Protein AF-A0A5J4P6R1-F1 (afdb_monomer_lite)

InterPro domains:
  IPR051094 Diverse Catalytic Activities Enzymes [PTHR35795] (5-99)

Radius of gyration: 13.88 Å; chains: 1; bounding box: 32×29×37 Å

Sequence (110 aa):
YCFGKYPYICHGYLGAELMRKEGFPRHAQVCERHTGAGLSLNEIIKQQLPIPHREMVPQSMEEQIICFADKFFSKTHLEEEKSIKQIHKSIVRYGKEGLTRFLAWEKAFL

Structure (mmCIF, N/CA/C/O backbone):
data_AF-A0A5J4P6R1-F1
#
_entry.id   AF-A0A5J4P6R1-F1
#
loop_
_atom_site.group_PDB
_atom_site.id
_atom_site.type_symbol
_atom_site.label_atom_id
_atom_site.label_alt_id
_atom_site.label_comp_id
_atom_site.label_asym_id
_atom_site.label_entity_id
_atom_site.label_seq_id
_atom_site.pdbx_PDB_ins_code
_atom_site.Cartn_x
_atom_site.Cartn_y
_atom_site.Cartn_z
_atom_site.occupancy
_atom_site.B_iso_or_equiv
_atom_site.auth_seq_id
_atom_site.auth_comp_id
_atom_site.auth_asym_id
_atom_site.auth_atom_id
_atom_site.pdbx_PDB_model_num
ATOM 1 N N . TYR A 1 1 ? -0.229 16.910 -9.743 1.00 63.62 1 TYR A N 1
ATOM 2 C CA . TYR A 1 1 ? -1.147 16.096 -10.569 1.00 63.62 1 TYR A CA 1
ATOM 3 C C . TYR A 1 1 ? -0.355 15.000 -11.270 1.00 63.62 1 TYR A C 1
ATOM 5 O O . TYR A 1 1 ? 0.806 15.233 -11.579 1.00 63.62 1 TYR A O 1
ATOM 13 N N . CYS A 1 2 ? -0.930 13.805 -11.453 1.00 76.69 2 CYS A N 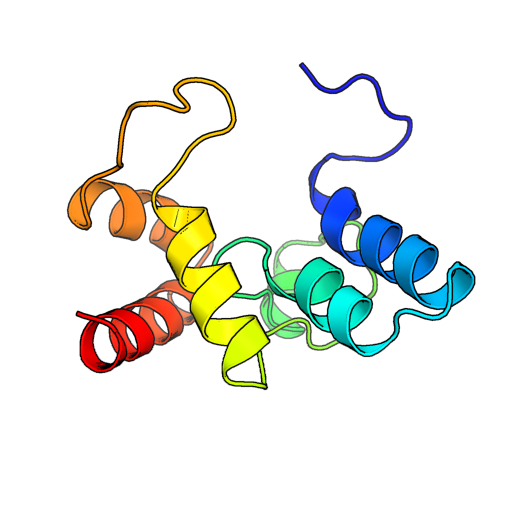1
ATOM 14 C CA . CYS A 1 2 ? -0.297 12.698 -12.182 1.00 76.69 2 CYS A CA 1
ATOM 15 C C . CYS A 1 2 ? -0.780 12.719 -13.638 1.00 76.69 2 CYS A C 1
ATOM 17 O O . CYS A 1 2 ? -1.986 12.745 -13.865 1.00 76.69 2 CYS A O 1
ATOM 19 N N . PHE A 1 3 ? 0.149 12.705 -14.595 1.00 85.94 3 PHE A N 1
ATOM 20 C CA . PHE A 1 3 ? -0.137 12.776 -16.037 1.00 85.94 3 PHE A CA 1
ATOM 21 C C . PHE A 1 3 ? 0.116 11.441 -16.758 1.00 85.94 3 PHE A C 1
ATOM 23 O O . PHE A 1 3 ? 0.263 11.397 -17.976 1.00 85.94 3 PHE A O 1
ATOM 30 N N . GLY A 1 4 ? 0.232 10.347 -16.000 1.00 87.62 4 GLY A N 1
ATOM 31 C CA . GLY A 1 4 ? 0.461 9.016 -16.553 1.00 87.62 4 GLY A CA 1
ATOM 32 C C . GLY A 1 4 ? -0.761 8.471 -17.296 1.00 87.62 4 GLY A C 1
ATOM 33 O O . GLY A 1 4 ? -1.895 8.856 -17.026 1.00 87.62 4 GLY A O 1
ATOM 34 N N . LYS A 1 5 ? -0.524 7.517 -18.205 1.00 94.12 5 LYS A N 1
ATOM 35 C CA . LYS A 1 5 ? -1.575 6.841 -18.989 1.00 94.12 5 LYS A CA 1
ATOM 36 C C . LYS A 1 5 ? -2.591 6.080 -18.124 1.00 94.12 5 LYS A C 1
ATOM 38 O O . LYS A 1 5 ? -3.729 5.893 -18.542 1.00 94.12 5 LYS A O 1
ATOM 43 N N . TYR A 1 6 ? -2.172 5.602 -16.954 1.00 94.44 6 TYR A N 1
ATOM 44 C CA . TYR A 1 6 ? -2.986 4.755 -16.086 1.00 94.44 6 TYR A CA 1
ATOM 45 C C . TYR A 1 6 ? -3.529 5.529 -14.881 1.00 94.44 6 TYR A C 1
ATOM 47 O O . TYR A 1 6 ? -2.854 6.440 -14.392 1.00 94.44 6 TYR A O 1
ATOM 55 N N . PRO A 1 7 ? -4.704 5.135 -14.349 1.00 94.12 7 PRO A N 1
ATOM 56 C CA . PRO A 1 7 ? -5.190 5.637 -13.072 1.00 94.12 7 PRO A CA 1
ATOM 57 C C . PRO A 1 7 ? -4.130 5.491 -11.984 1.00 94.12 7 PRO A C 1
ATOM 59 O O . PRO A 1 7 ? -3.410 4.495 -11.930 1.00 94.12 7 PRO A O 1
ATOM 62 N N . TYR A 1 8 ? -4.068 6.462 -11.077 1.00 92.31 8 TYR A N 1
ATOM 63 C CA . TYR A 1 8 ? -3.029 6.499 -10.051 1.00 92.31 8 TYR A CA 1
ATOM 64 C C . TYR A 1 8 ? -2.969 5.213 -9.209 1.00 92.31 8 TYR A C 1
ATOM 66 O O . TYR A 1 8 ? -1.878 4.762 -8.886 1.00 92.31 8 TYR A O 1
ATOM 74 N N . ILE A 1 9 ? -4.103 4.568 -8.910 1.00 93.56 9 ILE A N 1
ATOM 75 C CA . ILE A 1 9 ? -4.151 3.302 -8.152 1.00 93.56 9 ILE A CA 1
ATOM 76 C C . ILE A 1 9 ? -3.304 2.181 -8.787 1.00 93.56 9 ILE A C 1
ATOM 78 O O . ILE A 1 9 ? -2.775 1.329 -8.082 1.00 93.56 9 ILE A O 1
ATOM 82 N N . CYS A 1 10 ? -3.089 2.223 -10.103 1.00 96.69 10 CYS A N 1
ATOM 83 C CA . CYS A 1 10 ? -2.310 1.226 -10.830 1.00 96.69 10 CYS A CA 1
ATOM 84 C C . CYS A 1 10 ? -0.806 1.283 -10.526 1.00 96.69 10 CYS A C 1
ATOM 86 O O . CYS A 1 10 ? -0.089 0.343 -10.865 1.00 96.69 10 CYS A O 1
ATOM 88 N N . HIS A 1 11 ? -0.306 2.355 -9.895 1.00 96.06 11 HIS A N 1
ATOM 89 C CA . HIS A 1 11 ? 1.128 2.517 -9.636 1.00 96.06 11 HIS A CA 1
ATOM 90 C C . HIS A 1 11 ? 1.725 1.377 -8.799 1.00 96.06 11 HIS A C 1
ATOM 92 O O . HIS A 1 11 ? 2.887 1.040 -9.005 1.00 96.06 11 HIS A O 1
ATOM 98 N N . GLY A 1 12 ? 0.940 0.760 -7.907 1.00 96.88 12 GLY A N 1
ATOM 99 C CA . GLY A 1 12 ? 1.404 -0.353 -7.082 1.00 96.88 12 GLY A CA 1
ATOM 100 C C . GLY A 1 12 ? 1.810 -1.569 -7.916 1.00 96.88 12 GLY A C 1
ATOM 101 O O . GLY A 1 12 ? 2.976 -1.967 -7.918 1.00 96.88 12 GLY A O 1
ATOM 102 N N . TYR A 1 13 ? 0.875 -2.133 -8.692 1.00 97.75 13 TYR A N 1
ATOM 103 C CA . TYR A 1 13 ? 1.169 -3.323 -9.501 1.00 97.75 13 TYR A CA 1
ATOM 104 C C . TYR A 1 13 ? 2.103 -3.016 -10.683 1.00 97.75 13 TYR A C 1
ATOM 106 O O . TYR A 1 13 ? 2.970 -3.831 -10.985 1.00 97.75 13 TYR A O 1
ATOM 114 N N . LEU A 1 14 ? 1.985 -1.844 -11.321 1.00 97.94 14 LEU A N 1
ATOM 115 C CA . LEU A 1 14 ? 2.880 -1.454 -12.420 1.00 97.94 14 LEU A CA 1
ATOM 116 C C . LEU A 1 14 ? 4.318 -1.257 -11.922 1.00 97.94 14 LEU A C 1
ATOM 118 O O . LEU A 1 14 ? 5.267 -1.700 -12.567 1.00 97.94 14 LEU A O 1
ATOM 122 N N . GLY A 1 15 ? 4.485 -0.640 -10.748 1.00 97.81 15 GLY A N 1
ATOM 123 C CA . GLY A 1 15 ? 5.780 -0.539 -10.080 1.00 97.81 15 GLY A CA 1
ATOM 124 C C . GLY A 1 15 ? 6.338 -1.915 -9.720 1.00 97.81 15 GLY A C 1
ATOM 125 O O . GLY A 1 15 ? 7.522 -2.171 -9.917 1.00 97.81 15 GLY A O 1
ATOM 126 N N . ALA A 1 16 ? 5.482 -2.84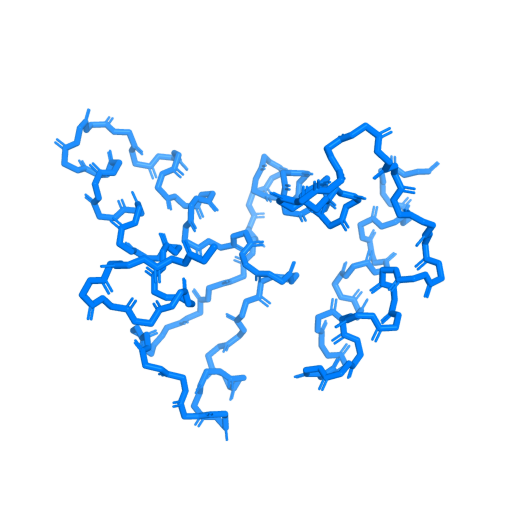0 -9.283 1.00 98.38 16 ALA A N 1
ATOM 127 C CA . ALA A 1 16 ? 5.884 -4.217 -9.026 1.00 98.38 16 ALA A CA 1
ATOM 128 C C . ALA A 1 16 ? 6.354 -4.947 -10.294 1.00 98.38 16 ALA A C 1
ATOM 130 O O . ALA A 1 16 ? 7.352 -5.663 -10.256 1.00 98.38 16 ALA A O 1
ATOM 131 N N . GLU A 1 17 ? 5.674 -4.773 -11.428 1.00 98.38 17 GLU A N 1
ATOM 132 C CA . GLU A 1 17 ? 6.124 -5.327 -12.710 1.00 98.38 17 GLU A CA 1
ATOM 133 C C . GLU A 1 17 ? 7.481 -4.767 -13.136 1.00 98.38 17 GLU A C 1
ATOM 135 O O . GLU A 1 17 ? 8.331 -5.531 -13.592 1.00 98.38 17 GLU A O 1
ATOM 140 N N . LEU A 1 18 ? 7.706 -3.464 -12.945 1.00 98.44 18 LEU A N 1
ATOM 141 C CA . LEU A 1 18 ? 9.004 -2.842 -13.196 1.00 98.44 18 LEU A CA 1
ATOM 142 C C . LEU A 1 18 ? 10.088 -3.461 -12.305 1.00 98.44 18 LEU A C 1
ATOM 144 O O . LEU A 1 18 ? 11.081 -3.962 -12.817 1.00 98.44 18 LEU A O 1
ATOM 148 N N . MET A 1 19 ? 9.866 -3.524 -10.989 1.00 98.56 19 MET A N 1
ATOM 149 C CA . MET A 1 19 ? 10.834 -4.105 -10.052 1.00 98.56 19 MET A CA 1
ATOM 150 C C . MET A 1 19 ? 11.153 -5.571 -10.370 1.00 98.56 19 MET A C 1
ATOM 152 O O . MET A 1 19 ? 12.302 -5.986 -10.249 1.00 98.56 19 MET A O 1
ATOM 156 N N . ARG A 1 20 ? 10.171 -6.364 -10.822 1.00 98.50 20 ARG A N 1
ATOM 157 C CA . ARG A 1 20 ? 10.420 -7.746 -11.273 1.00 98.50 20 ARG A CA 1
ATOM 158 C C . ARG A 1 20 ? 11.322 -7.791 -12.507 1.00 98.50 20 ARG A C 1
ATOM 160 O O . ARG A 1 20 ? 12.216 -8.631 -12.544 1.00 98.50 20 ARG A O 1
ATOM 167 N N . LYS A 1 21 ? 11.112 -6.903 -13.486 1.00 98.62 21 LYS A N 1
ATOM 168 C CA . LYS A 1 21 ? 11.947 -6.816 -14.700 1.00 98.62 21 LYS A CA 1
ATOM 169 C C . LYS A 1 21 ? 13.389 -6.419 -14.386 1.00 98.62 21 LYS A C 1
ATOM 171 O O . LYS A 1 21 ? 14.300 -6.955 -15.000 1.00 98.62 21 LYS A O 1
ATOM 176 N N . GLU A 1 22 ? 13.579 -5.562 -13.388 1.00 98.56 22 GLU A N 1
ATOM 177 C CA . GLU A 1 22 ? 14.897 -5.121 -12.912 1.00 98.56 22 GLU A CA 1
ATOM 178 C C . GLU A 1 22 ? 15.588 -6.134 -11.970 1.00 98.56 22 GLU A C 1
ATOM 180 O O . GLU A 1 22 ? 16.671 -5.869 -11.458 1.00 98.56 22 GLU A O 1
ATOM 185 N N . GLY A 1 23 ? 14.987 -7.304 -11.711 1.00 98.56 23 GLY A N 1
ATOM 186 C CA . GLY A 1 23 ? 15.591 -8.344 -10.866 1.00 98.56 23 GLY A CA 1
ATOM 187 C C . GLY A 1 23 ? 15.380 -8.161 -9.357 1.00 98.56 23 GLY A C 1
ATOM 188 O O . GLY A 1 23 ? 16.070 -8.793 -8.558 1.00 98.56 23 GLY A O 1
ATOM 189 N N . PHE A 1 24 ? 14.395 -7.357 -8.942 1.00 98.50 24 PHE A N 1
ATOM 190 C CA . PHE A 1 24 ? 14.077 -7.059 -7.538 1.00 98.50 24 PHE A CA 1
ATOM 191 C C . PHE A 1 24 ? 12.707 -7.618 -7.091 1.00 98.50 24 PHE A C 1
ATOM 193 O O . PHE A 1 24 ? 11.805 -6.859 -6.718 1.00 98.50 24 PHE A O 1
ATOM 200 N N . PRO A 1 25 ? 12.510 -8.951 -7.054 1.00 97.94 25 PRO A N 1
ATOM 201 C CA . PRO A 1 25 ? 11.201 -9.556 -6.790 1.00 97.94 25 PRO A CA 1
ATOM 202 C C . PRO A 1 25 ? 10.648 -9.278 -5.382 1.00 97.94 25 PRO A C 1
ATOM 204 O O . PRO A 1 25 ? 9.434 -9.183 -5.220 1.00 97.94 25 PRO A O 1
ATOM 207 N N . ARG A 1 26 ? 11.511 -9.106 -4.369 1.00 97.88 26 ARG A N 1
ATOM 208 C CA . ARG A 1 26 ? 11.082 -8.751 -3.001 1.00 97.88 26 ARG A CA 1
ATOM 209 C C . ARG A 1 26 ? 10.544 -7.319 -2.927 1.00 97.88 26 ARG A C 1
ATOM 211 O O . ARG A 1 26 ? 9.480 -7.087 -2.367 1.00 97.88 26 ARG A O 1
ATOM 218 N N . HIS A 1 27 ? 11.224 -6.366 -3.566 1.00 98.50 27 HIS A N 1
ATOM 219 C CA . HIS A 1 27 ? 10.758 -4.977 -3.651 1.00 98.50 27 HIS A CA 1
ATOM 220 C C . HIS A 1 27 ? 9.448 -4.871 -4.434 1.00 98.50 27 HIS A C 1
ATOM 222 O O . HIS A 1 27 ? 8.575 -4.086 -4.077 1.00 98.50 27 HIS A O 1
ATOM 228 N N . ALA A 1 28 ? 9.262 -5.719 -5.450 1.00 98.50 28 ALA A N 1
ATOM 229 C CA . ALA A 1 28 ? 8.004 -5.784 -6.179 1.00 98.50 28 ALA A CA 1
ATOM 230 C C . ALA A 1 28 ? 6.801 -6.111 -5.278 1.00 98.50 28 ALA A C 1
ATOM 232 O O . ALA A 1 28 ? 5.725 -5.561 -5.493 1.00 98.50 28 ALA A O 1
ATOM 233 N N . GLN A 1 29 ? 6.967 -6.963 -4.259 1.00 98.38 29 GLN A N 1
ATOM 234 C CA . GLN A 1 29 ? 5.894 -7.268 -3.302 1.00 98.38 29 GLN A CA 1
ATOM 235 C C . GLN A 1 29 ? 5.516 -6.029 -2.484 1.00 98.38 29 GLN A C 1
ATOM 237 O O . GLN A 1 29 ? 4.332 -5.725 -2.358 1.00 98.38 29 GLN A O 1
ATOM 242 N N . VAL A 1 30 ? 6.513 -5.263 -2.028 1.00 98.25 30 VAL A N 1
ATOM 243 C CA . VAL A 1 30 ? 6.293 -3.979 -1.347 1.00 98.25 30 VAL A CA 1
ATOM 244 C C . VAL A 1 30 ? 5.527 -3.014 -2.258 1.00 98.25 30 VAL A C 1
ATOM 246 O O . VAL A 1 30 ? 4.482 -2.492 -1.868 1.00 98.25 30 VAL A O 1
ATOM 249 N N . CYS A 1 31 ? 5.978 -2.827 -3.504 1.00 98.06 31 CYS A N 1
ATOM 250 C CA . CYS A 1 31 ? 5.288 -1.974 -4.474 1.00 98.06 31 CYS A CA 1
ATOM 251 C C . CYS A 1 31 ? 3.834 -2.409 -4.696 1.00 98.06 31 CYS A C 1
ATOM 253 O O . CYS A 1 31 ? 2.938 -1.572 -4.702 1.00 98.06 31 CYS A O 1
ATOM 255 N N . GLU A 1 32 ? 3.570 -3.704 -4.838 1.00 98.06 32 GLU A N 1
ATOM 256 C CA . GLU A 1 32 ? 2.224 -4.205 -5.116 1.00 98.06 32 GLU A CA 1
ATOM 257 C C . GLU A 1 32 ? 1.263 -4.040 -3.932 1.00 98.06 32 GLU A C 1
ATOM 259 O O . GLU A 1 32 ? 0.078 -3.789 -4.136 1.00 98.06 32 GLU A O 1
ATOM 264 N N . ARG A 1 33 ? 1.765 -4.165 -2.700 1.00 98.00 33 ARG A N 1
ATOM 265 C CA . ARG A 1 33 ? 0.927 -4.366 -1.508 1.00 98.00 33 ARG A CA 1
ATOM 266 C C . ARG A 1 33 ? 0.881 -3.172 -0.552 1.00 98.00 33 ARG A C 1
ATOM 268 O O . ARG A 1 33 ? 0.115 -3.202 0.404 1.00 98.00 33 ARG A O 1
ATOM 275 N N . HIS A 1 34 ? 1.646 -2.107 -0.807 1.00 96.38 34 HIS A N 1
ATOM 276 C CA . HIS A 1 34 ? 1.691 -0.931 0.077 1.00 96.38 34 HIS A CA 1
ATOM 277 C C . HIS A 1 34 ? 0.462 -0.012 -0.007 1.00 96.38 34 HIS A C 1
ATOM 279 O O . HIS A 1 34 ? 0.271 0.836 0.861 1.00 96.38 34 HIS A O 1
ATOM 285 N N . THR A 1 35 ? -0.359 -0.115 -1.057 1.00 93.75 35 THR A N 1
ATOM 286 C CA . THR A 1 35 ? -1.432 0.860 -1.289 1.00 93.75 35 THR A CA 1
ATOM 287 C C . THR A 1 35 ? -2.503 0.782 -0.200 1.00 93.75 35 THR A C 1
ATOM 289 O O . THR A 1 35 ? -3.110 -0.262 0.033 1.00 93.75 35 THR A O 1
ATOM 292 N N . GLY A 1 36 ? -2.774 1.918 0.448 1.00 91.50 36 GLY A N 1
ATOM 293 C CA . GLY A 1 36 ? -3.724 1.968 1.555 1.00 91.50 36 GLY A CA 1
ATOM 294 C C . GLY A 1 36 ? -3.157 1.246 2.775 1.00 91.50 36 GLY A C 1
ATOM 295 O O . GLY A 1 36 ? -2.140 1.665 3.303 1.00 91.50 36 GLY A O 1
ATOM 296 N N . ALA A 1 37 ? -3.832 0.196 3.230 1.00 95.44 37 ALA A N 1
ATOM 297 C CA . ALA A 1 37 ? -3.319 -0.730 4.244 1.00 95.44 37 ALA A CA 1
ATOM 298 C C . ALA A 1 37 ? -3.290 -2.159 3.666 1.00 95.44 37 ALA A C 1
ATOM 300 O O . ALA A 1 37 ? -3.686 -3.123 4.326 1.00 95.44 37 ALA A O 1
ATOM 301 N N . GLY A 1 38 ? -2.932 -2.268 2.383 1.00 95.88 38 GLY A N 1
ATOM 302 C CA . GLY A 1 38 ? -3.192 -3.437 1.548 1.00 95.88 38 GLY A CA 1
ATOM 303 C C . GLY A 1 38 ? -4.622 -3.471 1.011 1.00 95.88 38 GLY A C 1
ATOM 304 O O . GLY A 1 38 ? -5.552 -2.995 1.671 1.00 95.88 38 GLY A O 1
ATOM 305 N N . LEU A 1 39 ? -4.786 -4.060 -0.174 1.00 96.00 39 LEU A N 1
ATOM 306 C CA . LEU A 1 39 ? -6.067 -4.218 -0.866 1.00 96.00 39 LEU A CA 1
ATOM 307 C C . LEU A 1 39 ? -6.423 -5.703 -0.947 1.00 96.00 39 LEU A C 1
ATOM 309 O O . LEU A 1 39 ? -5.705 -6.473 -1.592 1.00 96.00 39 LEU A O 1
ATOM 313 N N . SER A 1 40 ? -7.522 -6.107 -0.308 1.00 95.50 40 SER A N 1
ATOM 314 C CA . SER A 1 40 ? -7.979 -7.492 -0.406 1.00 95.50 40 SER A CA 1
ATOM 315 C C . SER A 1 40 ? -8.618 -7.790 -1.755 1.00 95.50 40 SER A C 1
ATOM 317 O O . SER A 1 40 ? -9.146 -6.894 -2.419 1.00 95.50 40 SER A O 1
ATOM 319 N N . LEU A 1 41 ? -8.617 -9.062 -2.171 1.00 96.50 41 LEU A N 1
ATOM 320 C CA . LEU A 1 41 ? -9.297 -9.465 -3.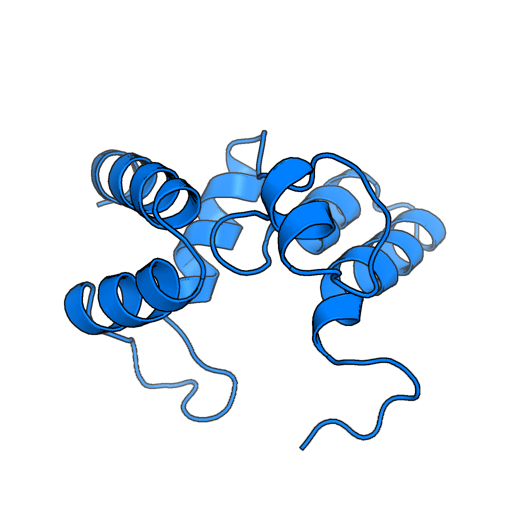409 1.00 96.50 41 LEU A CA 1
ATOM 321 C C . LEU A 1 41 ? -10.776 -9.035 -3.401 1.00 96.50 41 LEU A C 1
ATOM 323 O O . LEU A 1 41 ? -11.300 -8.545 -4.403 1.00 96.50 41 LEU A O 1
ATOM 327 N N . ASN A 1 42 ? -11.431 -9.161 -2.246 1.00 94.75 42 ASN A N 1
ATOM 328 C CA . ASN A 1 42 ? -12.817 -8.745 -2.061 1.00 94.75 42 ASN A CA 1
ATOM 329 C C . ASN A 1 42 ? -12.987 -7.227 -2.208 1.00 94.75 42 ASN A C 1
ATOM 331 O O . ASN A 1 42 ? -13.934 -6.786 -2.861 1.00 94.75 42 ASN A O 1
ATOM 335 N N . GLU A 1 43 ? -12.083 -6.425 -1.633 1.00 94.06 43 GLU A N 1
ATOM 336 C CA . GLU A 1 43 ? -12.089 -4.964 -1.780 1.00 94.06 43 GLU A CA 1
ATOM 337 C C . GLU A 1 43 ? -11.920 -4.556 -3.250 1.00 94.06 43 GLU A C 1
ATOM 339 O O . GLU A 1 43 ? -12.687 -3.725 -3.742 1.00 94.06 43 GLU A O 1
ATOM 344 N N . ILE A 1 44 ? -10.984 -5.191 -3.964 1.00 96.00 44 ILE A N 1
ATOM 345 C CA . ILE A 1 44 ? -10.708 -4.946 -5.387 1.00 96.00 44 ILE A CA 1
ATOM 346 C C . ILE A 1 44 ? -11.951 -5.207 -6.241 1.00 96.00 44 ILE A C 1
ATOM 348 O O . ILE A 1 44 ? -12.351 -4.341 -7.021 1.00 96.00 44 ILE A O 1
ATOM 352 N N . ILE A 1 45 ? -12.595 -6.363 -6.058 1.00 96.56 45 ILE A N 1
ATOM 353 C CA . ILE A 1 45 ? -13.792 -6.746 -6.819 1.00 96.56 45 ILE A CA 1
ATOM 354 C C . ILE A 1 45 ? -14.970 -5.830 -6.473 1.00 96.56 45 ILE A C 1
ATOM 356 O O . ILE A 1 45 ? -15.613 -5.282 -7.367 1.00 96.56 45 ILE A O 1
ATOM 360 N N . LYS A 1 46 ? -15.252 -5.627 -5.179 1.00 94.69 46 LYS A N 1
ATOM 361 C CA . LYS A 1 46 ? -16.411 -4.847 -4.718 1.00 94.69 46 LYS A CA 1
ATOM 362 C C . LYS A 1 46 ? -16.347 -3.389 -5.172 1.00 94.69 46 LYS A C 1
ATOM 364 O O . LYS A 1 46 ? -17.380 -2.803 -5.488 1.00 94.69 46 LYS A O 1
ATOM 369 N N . GLN A 1 47 ? -15.151 -2.805 -5.184 1.00 93.06 47 GLN A N 1
ATOM 370 C CA . GLN A 1 47 ? -14.929 -1.424 -5.615 1.00 93.06 47 GLN A CA 1
ATOM 371 C C . GLN A 1 47 ? -14.663 -1.304 -7.123 1.00 93.06 47 GLN A C 1
ATOM 373 O O . GLN A 1 47 ? -14.499 -0.186 -7.605 1.00 93.06 47 GLN A O 1
ATOM 378 N N . GLN A 1 48 ? -14.638 -2.423 -7.861 1.00 95.81 48 GLN A N 1
ATOM 379 C CA . GLN A 1 48 ? -14.342 -2.471 -9.297 1.00 95.81 48 GLN A CA 1
ATOM 380 C C . GLN A 1 48 ? -13.032 -1.740 -9.636 1.00 95.81 48 GLN A C 1
ATOM 382 O O . GLN A 1 48 ? -12.965 -0.931 -10.564 1.00 95.81 48 GLN A O 1
ATOM 387 N N . LEU A 1 49 ? -11.986 -1.979 -8.835 1.00 95.56 49 LEU A N 1
ATOM 388 C CA . LEU A 1 49 ? -10.707 -1.299 -9.024 1.00 95.56 49 LEU A CA 1
ATOM 389 C C . LEU A 1 49 ? -10.044 -1.766 -10.331 1.00 95.56 49 LEU A C 1
ATOM 391 O O . LEU A 1 49 ? -10.007 -2.966 -10.598 1.00 95.56 49 LEU A O 1
ATOM 395 N N . PRO A 1 50 ? -9.449 -0.857 -11.127 1.00 96.31 50 PRO A N 1
ATOM 396 C CA . PRO A 1 50 ? -8.825 -1.185 -12.411 1.00 96.31 50 PRO A CA 1
ATOM 397 C C . PRO A 1 50 ? -7.413 -1.784 -12.238 1.00 96.31 50 PRO A C 1
ATOM 399 O O . PRO A 1 50 ? -6.453 -1.338 -12.868 1.00 96.31 50 PRO A O 1
ATOM 402 N N . ILE A 1 51 ? -7.267 -2.764 -11.346 1.00 97.06 51 ILE A N 1
ATOM 403 C CA . ILE A 1 51 ? -6.009 -3.453 -11.026 1.00 97.06 51 ILE A CA 1
ATOM 404 C C . ILE A 1 51 ? -6.215 -4.978 -11.078 1.00 97.06 51 ILE A C 1
ATOM 406 O O . ILE A 1 51 ? -7.359 -5.430 -11.055 1.00 97.06 51 ILE A O 1
ATOM 410 N N . PRO A 1 52 ? -5.150 -5.800 -11.156 1.00 97.69 52 PRO A N 1
ATOM 411 C CA . PRO A 1 52 ? -5.301 -7.254 -11.186 1.00 97.69 52 PRO A CA 1
ATOM 412 C C . PRO A 1 52 ? -6.125 -7.799 -10.008 1.00 97.69 52 PRO A C 1
ATOM 414 O O . PRO A 1 52 ? -5.889 -7.441 -8.857 1.00 97.69 52 PRO A O 1
ATOM 417 N N . HIS A 1 53 ? -7.064 -8.706 -10.282 1.00 97.81 53 HIS A N 1
ATOM 418 C CA . HIS A 1 53 ? -7.902 -9.335 -9.257 1.00 97.81 53 HIS A CA 1
ATOM 419 C C . HIS A 1 53 ? -7.133 -10.442 -8.522 1.00 97.81 53 HIS A C 1
ATOM 421 O O . HIS A 1 53 ? -7.238 -11.622 -8.854 1.00 97.81 53 HIS A O 1
ATOM 427 N N . ARG A 1 54 ? -6.336 -10.059 -7.522 1.00 97.62 54 ARG A N 1
ATOM 428 C CA . ARG A 1 54 ? -5.640 -10.977 -6.607 1.00 97.62 54 ARG A CA 1
ATOM 429 C C . ARG A 1 54 ? -5.459 -10.340 -5.235 1.00 97.62 54 ARG A C 1
ATOM 431 O O . ARG A 1 54 ? -5.594 -9.134 -5.094 1.00 97.62 54 ARG A O 1
ATOM 438 N N . GLU A 1 55 ? -5.135 -11.153 -4.238 1.00 97.62 55 GLU A N 1
ATOM 439 C CA . GLU A 1 55 ? -4.845 -10.677 -2.885 1.00 97.62 55 GLU A CA 1
ATOM 440 C C . GLU A 1 55 ? -3.581 -9.791 -2.884 1.00 97.62 55 GLU A C 1
ATOM 442 O O . GLU A 1 55 ? -2.490 -10.253 -3.234 1.00 97.62 55 GLU A O 1
ATOM 447 N N . MET A 1 56 ? -3.726 -8.513 -2.512 1.00 97.75 56 MET A N 1
ATOM 448 C CA . MET A 1 56 ? -2.655 -7.505 -2.507 1.00 97.75 56 MET A CA 1
ATOM 449 C C . MET A 1 56 ? -2.495 -6.867 -1.120 1.00 97.75 56 MET A C 1
ATOM 451 O O . MET A 1 56 ? -2.419 -5.646 -0.973 1.00 97.75 56 MET A O 1
ATOM 455 N N . VAL A 1 57 ? -2.431 -7.707 -0.086 1.00 97.56 57 VAL A N 1
ATOM 456 C CA . VAL A 1 57 ? -2.169 -7.294 1.302 1.00 97.56 57 VAL A CA 1
ATOM 457 C C . VAL A 1 57 ? -0.721 -7.593 1.714 1.00 97.56 57 VAL A C 1
ATOM 459 O O . VAL A 1 57 ? -0.180 -8.611 1.273 1.00 97.56 57 VAL A O 1
ATOM 462 N N . PRO A 1 58 ? -0.082 -6.743 2.546 1.00 98.12 58 PRO A N 1
ATOM 463 C CA . PRO A 1 58 ? 1.274 -6.978 3.041 1.00 98.12 58 PRO A CA 1
ATOM 464 C C . PRO A 1 58 ? 1.403 -8.308 3.783 1.00 98.12 58 PRO A C 1
ATOM 466 O O . PRO A 1 58 ? 0.575 -8.616 4.642 1.00 98.12 58 PRO A O 1
ATOM 469 N N . GLN A 1 59 ? 2.448 -9.081 3.476 1.00 97.50 59 GLN A N 1
ATOM 470 C CA . GLN A 1 59 ? 2.687 -10.382 4.112 1.00 97.50 59 GLN A CA 1
ATOM 471 C C . GLN A 1 59 ? 3.931 -10.379 5.000 1.00 97.50 59 GLN A C 1
ATOM 473 O O . GLN A 1 59 ? 3.828 -10.722 6.177 1.00 97.50 59 GLN A O 1
ATOM 478 N N . SER A 1 60 ? 5.090 -9.977 4.475 1.00 97.94 60 SER A N 1
ATOM 479 C CA . SER A 1 60 ? 6.334 -9.920 5.248 1.00 97.94 60 SER A CA 1
ATOM 480 C C . SER A 1 60 ? 6.381 -8.727 6.209 1.00 97.94 60 SER A C 1
ATOM 482 O O . SER A 1 60 ? 5.609 -7.774 6.089 1.00 97.94 60 SER A O 1
ATOM 484 N N . MET A 1 61 ? 7.323 -8.757 7.154 1.00 97.44 61 MET A N 1
ATOM 485 C CA . MET A 1 61 ? 7.562 -7.636 8.065 1.00 97.44 61 MET A CA 1
ATOM 486 C C . MET A 1 61 ? 7.973 -6.369 7.305 1.00 97.44 61 MET A C 1
ATOM 488 O O . MET A 1 61 ? 7.474 -5.291 7.612 1.00 97.44 61 MET A O 1
ATOM 492 N N . GLU A 1 62 ? 8.825 -6.497 6.284 1.00 97.50 62 GLU A N 1
ATOM 493 C CA . GLU A 1 62 ? 9.259 -5.380 5.441 1.00 97.50 62 GLU A CA 1
ATOM 494 C C . GLU A 1 62 ? 8.096 -4.775 4.646 1.00 97.50 62 GLU A C 1
ATOM 496 O O . GLU A 1 62 ? 7.983 -3.556 4.544 1.00 97.50 62 GLU A O 1
ATOM 501 N N . GLU A 1 63 ? 7.192 -5.608 4.121 1.00 98.25 63 GLU A N 1
ATOM 502 C CA . GLU A 1 63 ? 5.985 -5.119 3.450 1.00 98.25 63 GLU A CA 1
ATOM 503 C C . GLU A 1 63 ? 5.073 -4.362 4.428 1.00 98.25 63 GLU A C 1
ATOM 505 O O . GLU A 1 63 ? 4.558 -3.294 4.096 1.00 98.25 63 GLU A O 1
ATOM 510 N N . GLN A 1 64 ? 4.876 -4.904 5.635 1.00 98.12 64 GLN A N 1
ATOM 511 C CA . GLN A 1 64 ? 3.993 -4.328 6.651 1.00 98.12 64 GLN A CA 1
ATOM 512 C C . GLN A 1 64 ? 4.523 -2.998 7.190 1.00 98.12 64 GLN A C 1
ATOM 514 O O . GLN A 1 64 ? 3.772 -2.025 7.229 1.00 98.12 64 GLN A O 1
ATOM 519 N N . ILE A 1 65 ? 5.806 -2.928 7.564 1.00 97.75 65 ILE A N 1
ATOM 520 C CA . ILE A 1 65 ? 6.395 -1.706 8.128 1.00 97.75 65 ILE A CA 1
ATOM 521 C C . ILE A 1 65 ? 6.425 -0.571 7.101 1.00 97.75 65 ILE A C 1
ATOM 523 O O . ILE A 1 65 ? 6.108 0.566 7.442 1.00 97.75 65 ILE A O 1
ATOM 527 N N . ILE A 1 66 ? 6.718 -0.870 5.828 1.00 97.25 66 ILE A N 1
ATOM 528 C CA . ILE A 1 66 ? 6.698 0.138 4.761 1.00 97.25 66 ILE A CA 1
ATOM 529 C C . ILE A 1 66 ? 5.263 0.603 4.491 1.00 97.25 66 ILE A C 1
ATOM 531 O O . ILE A 1 66 ? 5.023 1.805 4.404 1.00 97.25 66 ILE A O 1
ATOM 535 N N . CYS A 1 67 ? 4.297 -0.319 4.398 1.00 96.88 67 CYS A N 1
ATOM 536 C CA . CYS A 1 67 ? 2.888 0.033 4.202 1.00 96.88 67 CYS A CA 1
ATOM 537 C C . CYS A 1 67 ? 2.344 0.885 5.362 1.00 96.88 67 CYS A C 1
ATOM 539 O O . CYS A 1 67 ? 1.623 1.854 5.133 1.00 96.88 67 CYS A O 1
ATOM 541 N N . PHE A 1 68 ? 2.731 0.568 6.600 1.00 97.38 68 PHE A N 1
ATOM 542 C CA . PHE A 1 68 ? 2.394 1.360 7.777 1.00 97.38 68 PHE A CA 1
ATOM 543 C C . PHE A 1 68 ? 3.013 2.763 7.716 1.00 97.38 68 PHE A C 1
ATOM 545 O O . PHE A 1 68 ? 2.285 3.749 7.822 1.00 97.38 68 PHE A O 1
ATOM 552 N N . ALA A 1 69 ? 4.325 2.866 7.480 1.00 95.94 69 ALA A N 1
ATOM 553 C CA . ALA A 1 69 ? 5.042 4.140 7.426 1.00 95.94 69 ALA A CA 1
ATOM 554 C C . ALA A 1 69 ? 4.540 5.067 6.300 1.00 95.94 69 ALA A C 1
ATOM 556 O O . ALA A 1 69 ? 4.385 6.270 6.516 1.00 95.94 69 ALA A O 1
ATOM 557 N N . ASP A 1 70 ? 4.194 4.524 5.124 1.00 95.00 70 ASP A N 1
ATOM 558 C CA . ASP A 1 70 ? 3.665 5.296 3.983 1.00 95.00 70 ASP A CA 1
ATOM 559 C C . ASP A 1 70 ? 2.384 6.076 4.338 1.00 95.00 70 ASP A C 1
ATOM 561 O O . ASP A 1 70 ? 2.094 7.135 3.774 1.00 95.00 70 ASP A O 1
ATOM 565 N N . LYS A 1 71 ? 1.612 5.609 5.329 1.00 94.62 71 LYS A N 1
ATOM 566 C CA . LYS A 1 71 ? 0.383 6.289 5.754 1.00 94.62 71 LYS A CA 1
ATOM 567 C C . LYS A 1 71 ? 0.619 7.625 6.443 1.00 94.62 71 LYS A C 1
ATOM 569 O O . LYS A 1 71 ? -0.286 8.467 6.380 1.00 94.62 71 LYS A O 1
ATOM 574 N N . PHE A 1 72 ? 1.776 7.812 7.070 1.00 95.56 72 PHE A N 1
ATOM 575 C CA . PHE A 1 72 ? 2.091 9.002 7.853 1.00 95.56 72 PHE A CA 1
ATOM 576 C C . PHE A 1 72 ? 2.381 10.212 6.976 1.00 95.56 72 PHE A C 1
ATOM 578 O O . PHE A 1 72 ? 2.004 11.323 7.333 1.00 95.56 72 PHE A O 1
ATOM 585 N N . PHE A 1 73 ? 2.916 10.011 5.776 1.00 93.75 73 PHE A N 1
ATOM 586 C CA . PHE A 1 73 ? 3.297 11.115 4.901 1.00 93.75 73 PHE A CA 1
ATOM 587 C C . PHE A 1 73 ? 2.329 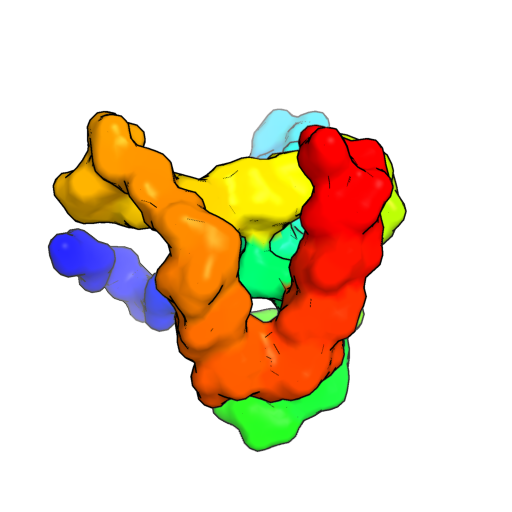11.284 3.730 1.00 93.75 73 PHE A C 1
ATOM 589 O O . PHE A 1 73 ? 1.447 10.464 3.449 1.00 93.75 73 PHE A O 1
ATOM 596 N N . SER A 1 74 ? 2.393 12.442 3.082 1.00 89.06 74 SER A N 1
ATOM 597 C CA . SER A 1 74 ? 1.633 12.739 1.869 1.00 89.06 74 SER A CA 1
ATOM 598 C C . SER A 1 74 ? 2.582 13.091 0.735 1.00 89.06 74 SER A C 1
ATOM 600 O O . SER A 1 74 ? 3.723 13.457 0.969 1.00 89.06 74 SER A O 1
ATOM 602 N N . LYS A 1 75 ? 2.100 13.042 -0.508 1.00 83.56 75 LYS A N 1
ATOM 603 C CA . LYS A 1 75 ? 2.903 13.412 -1.684 1.00 83.56 75 LYS A CA 1
ATOM 604 C C . LYS A 1 75 ? 2.961 14.927 -1.936 1.00 83.56 75 LYS A C 1
ATOM 606 O O . LYS A 1 75 ? 3.498 15.338 -2.958 1.00 83.56 75 LYS A O 1
ATOM 611 N N . THR A 1 76 ? 2.356 15.739 -1.066 1.00 85.31 76 THR A N 1
ATOM 612 C CA . THR A 1 76 ? 2.243 17.202 -1.234 1.00 85.31 76 THR A CA 1
ATOM 613 C C . THR A 1 76 ? 2.853 17.980 -0.075 1.00 85.31 76 THR A C 1
ATOM 615 O O . THR A 1 76 ? 3.501 18.987 -0.314 1.00 85.31 76 THR A O 1
ATOM 618 N N . HIS A 1 77 ? 2.684 17.498 1.155 1.00 87.38 77 HIS A N 1
ATOM 619 C CA . HIS A 1 77 ? 3.318 18.036 2.358 1.00 87.38 77 HIS A CA 1
ATOM 620 C C . HIS A 1 77 ? 4.229 16.934 2.899 1.00 87.38 77 HIS A C 1
ATOM 622 O O . HIS A 1 77 ? 3.764 16.038 3.604 1.00 87.38 77 HIS A O 1
ATOM 628 N N . LEU A 1 78 ? 5.479 16.919 2.426 1.00 85.88 78 LEU A N 1
ATOM 629 C CA . LEU A 1 78 ? 6.451 15.855 2.717 1.00 85.88 78 LEU A CA 1
ATOM 630 C C . LEU A 1 78 ? 7.058 15.986 4.118 1.00 85.88 78 LEU A C 1
ATOM 632 O O . LEU A 1 78 ? 7.463 14.986 4.696 1.00 85.88 78 LEU A O 1
ATOM 636 N N . GLU A 1 79 ? 7.096 17.204 4.655 1.00 90.81 79 GLU A N 1
ATOM 637 C CA . GLU A 1 79 ? 7.653 17.510 5.980 1.00 90.81 79 GLU A CA 1
ATOM 638 C C . GLU A 1 79 ? 6.610 17.387 7.100 1.00 90.81 79 GLU A C 1
ATOM 640 O O . GLU A 1 79 ? 6.945 17.454 8.279 1.00 90.81 79 GLU A O 1
ATOM 645 N N . GLU A 1 80 ? 5.339 17.193 6.740 1.00 93.50 80 GLU A N 1
ATOM 646 C CA . GLU A 1 80 ? 4.238 17.101 7.692 1.00 93.50 80 GLU A CA 1
ATOM 647 C C . GLU A 1 80 ? 3.818 15.649 7.905 1.00 93.50 80 GLU A C 1
ATOM 649 O O . GLU A 1 80 ? 3.281 14.983 7.011 1.00 93.50 80 GLU A O 1
ATOM 654 N N . GLU A 1 81 ? 4.012 15.180 9.132 1.00 95.44 81 GLU A N 1
ATOM 655 C CA . GLU A 1 81 ? 3.511 13.891 9.576 1.00 95.44 81 GLU A CA 1
ATOM 656 C C . GLU A 1 81 ? 2.015 13.980 9.917 1.00 95.44 81 GLU A C 1
ATOM 658 O O . GLU A 1 81 ? 1.556 14.849 10.665 1.00 95.44 81 GLU A O 1
ATOM 663 N N . LYS A 1 82 ? 1.217 13.060 9.375 1.00 95.62 82 LYS A N 1
ATOM 664 C CA . LYS A 1 82 ? -0.199 12.933 9.719 1.00 95.62 82 LYS A CA 1
ATOM 665 C C . LYS A 1 82 ? -0.342 12.297 11.093 1.00 95.62 82 LYS A C 1
ATOM 667 O O . LYS A 1 82 ? 0.195 11.230 11.361 1.00 95.62 82 LYS A O 1
ATOM 672 N N . SER A 1 83 ? -1.219 12.870 11.907 1.00 96.00 83 SER A N 1
ATOM 673 C CA . SER A 1 83 ? -1.658 12.233 13.148 1.00 96.00 83 SER A CA 1
ATOM 674 C C . SER A 1 83 ? -2.382 10.907 12.881 1.00 96.00 83 SER A C 1
ATOM 676 O O . SER A 1 83 ? -3.118 10.761 11.897 1.00 96.00 83 SER A O 1
ATOM 678 N N . ILE A 1 84 ? -2.298 9.979 13.837 1.00 95.38 84 ILE A N 1
ATOM 679 C CA . ILE A 1 84 ? -3.036 8.703 13.833 1.00 95.38 84 ILE A CA 1
ATOM 680 C C . ILE A 1 84 ? -4.530 8.906 13.542 1.00 95.38 84 ILE A C 1
ATOM 682 O O . ILE A 1 84 ? -5.116 8.227 12.698 1.00 95.38 84 ILE A O 1
ATOM 686 N N . LYS A 1 85 ? -5.148 9.930 14.144 1.00 95.50 85 LYS A N 1
ATOM 687 C CA . LYS A 1 85 ? -6.563 10.265 13.919 1.00 95.50 85 LYS A CA 1
ATOM 688 C C . LYS A 1 85 ? -6.860 10.639 12.462 1.00 95.50 85 LYS A C 1
ATOM 690 O O . LYS A 1 85 ? -7.927 10.294 11.947 1.00 95.50 85 LYS A O 1
ATOM 695 N N . GLN A 1 86 ? -5.960 11.357 11.787 1.00 95.38 86 GLN A N 1
ATOM 696 C CA . GLN A 1 86 ? -6.097 11.660 10.357 1.00 95.38 86 GLN A CA 1
ATOM 697 C C . GLN A 1 86 ? -5.918 10.397 9.509 1.00 95.38 86 GLN A C 1
ATOM 699 O O . GLN A 1 86 ? -6.685 10.183 8.565 1.00 95.38 8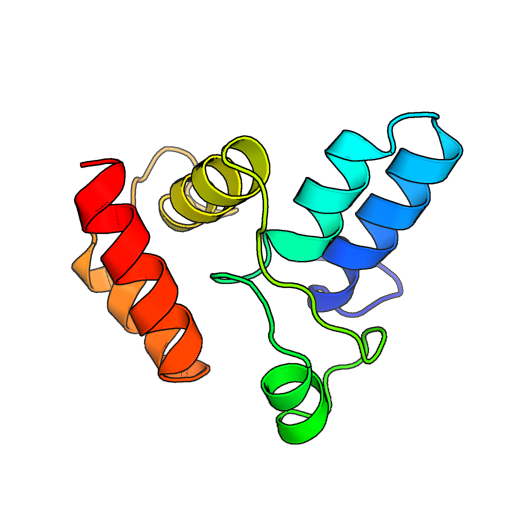6 GLN A O 1
ATOM 704 N N . ILE A 1 87 ? -4.958 9.540 9.865 1.00 95.38 87 ILE A N 1
AT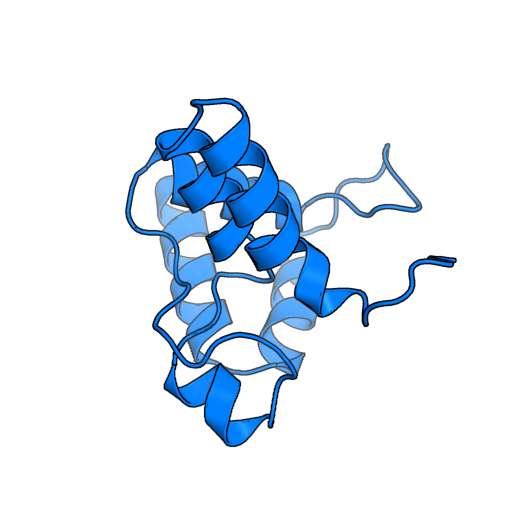OM 705 C CA . ILE A 1 87 ? -4.698 8.281 9.163 1.00 95.38 87 ILE A CA 1
ATOM 706 C C . ILE A 1 87 ? -5.908 7.349 9.250 1.00 95.38 87 ILE A C 1
ATOM 708 O O . ILE A 1 87 ? -6.415 6.938 8.202 1.00 95.38 87 ILE A O 1
ATOM 712 N N . HIS A 1 88 ? -6.439 7.098 10.451 1.00 95.50 88 HIS A N 1
ATOM 713 C CA . HIS A 1 88 ? -7.637 6.277 10.671 1.00 95.50 88 HIS A CA 1
ATOM 714 C C . HIS A 1 88 ? -8.811 6.764 9.819 1.00 95.50 88 HIS A C 1
ATOM 716 O O . HIS A 1 88 ? -9.401 5.988 9.068 1.00 95.50 88 HIS A O 1
ATOM 722 N N . LYS A 1 89 ? -9.100 8.075 9.849 1.00 94.25 89 LYS A N 1
ATOM 723 C CA . LYS A 1 89 ? -10.146 8.685 9.008 1.00 94.25 89 LYS A CA 1
ATOM 724 C C . LYS A 1 89 ? -9.909 8.454 7.516 1.00 94.25 89 LYS A C 1
ATOM 726 O O . LYS A 1 89 ? -10.876 8.283 6.779 1.00 94.25 89 LYS A O 1
ATOM 731 N N . SER A 1 90 ? -8.657 8.479 7.058 1.00 92.62 90 SER A N 1
ATOM 732 C CA . SER A 1 90 ? -8.326 8.252 5.647 1.00 92.62 90 SER A CA 1
ATOM 733 C C . SER A 1 90 ? -8.548 6.801 5.212 1.00 92.62 90 SER A C 1
ATOM 735 O O . SER A 1 90 ? -8.958 6.576 4.078 1.00 92.62 90 SER A O 1
ATOM 737 N N . ILE A 1 91 ? -8.302 5.835 6.103 1.00 92.69 91 ILE A N 1
ATOM 738 C CA . ILE A 1 91 ? -8.411 4.399 5.813 1.00 92.69 91 ILE A CA 1
ATOM 739 C C . ILE A 1 91 ? -9.876 3.951 5.851 1.00 92.69 91 ILE A C 1
ATOM 741 O O . ILE A 1 91 ? -10.342 3.308 4.914 1.00 92.69 91 ILE A O 1
ATOM 745 N N . VAL A 1 92 ? -10.634 4.376 6.870 1.00 92.25 92 VAL A N 1
ATOM 746 C CA . VAL A 1 92 ? -12.054 4.011 7.060 1.00 92.25 92 VAL A CA 1
ATOM 747 C C . VAL A 1 92 ? -12.927 4.332 5.848 1.00 92.25 92 VAL A C 1
ATOM 749 O O . VAL A 1 92 ? -13.896 3.622 5.588 1.00 92.25 92 VAL A O 1
ATOM 752 N N . ARG A 1 93 ? -12.582 5.377 5.084 1.00 87.31 93 ARG A N 1
ATOM 753 C CA . ARG A 1 93 ? -13.309 5.777 3.865 1.00 87.31 93 ARG A CA 1
ATOM 754 C C . ARG A 1 93 ? -13.422 4.658 2.829 1.00 87.31 93 ARG A C 1
ATOM 756 O O . ARG A 1 93 ? -14.371 4.675 2.055 1.00 87.31 93 ARG A O 1
ATOM 763 N N . TYR A 1 94 ? -12.482 3.715 2.822 1.00 83.75 94 TYR A N 1
ATOM 764 C CA . TYR A 1 94 ? -12.406 2.648 1.823 1.00 83.75 94 TYR A CA 1
ATOM 765 C C . TYR A 1 94 ? -12.816 1.273 2.365 1.00 83.75 94 TYR A C 1
ATOM 767 O O . TYR A 1 94 ? -12.927 0.328 1.591 1.00 83.75 94 TYR A O 1
ATOM 775 N N . GLY A 1 95 ? -13.084 1.152 3.669 1.00 83.12 95 GLY A N 1
ATOM 776 C CA . GLY A 1 95 ? -13.475 -0.108 4.296 1.00 83.12 95 GLY A CA 1
ATOM 777 C C . GLY A 1 95 ? -12.983 -0.243 5.734 1.00 83.12 95 GLY A C 1
ATOM 778 O O . GLY A 1 95 ? -12.137 0.516 6.207 1.00 83.12 95 GLY A O 1
ATOM 779 N N . LYS A 1 96 ? -13.531 -1.231 6.450 1.00 88.31 96 LYS A N 1
ATOM 780 C CA . LYS A 1 96 ? -13.111 -1.552 7.825 1.00 88.31 96 LYS A CA 1
ATOM 781 C C . LYS A 1 96 ? -11.891 -2.473 7.868 1.00 88.31 96 LYS A C 1
ATOM 783 O O . LYS A 1 96 ? -11.103 -2.360 8.798 1.00 88.31 96 LYS A O 1
ATOM 788 N N . GLU A 1 97 ? -11.713 -3.336 6.867 1.00 91.00 97 GLU A N 1
ATOM 789 C CA . GLU A 1 97 ? -10.629 -4.331 6.831 1.00 91.00 97 GLU A CA 1
ATOM 790 C C . GLU A 1 97 ? -9.245 -3.676 6.883 1.00 91.00 97 GLU A C 1
ATOM 792 O O . GLU A 1 97 ? -8.418 -4.038 7.720 1.00 91.00 97 GLU A O 1
ATOM 797 N N . GLY A 1 98 ? -9.020 -2.650 6.055 1.00 93.50 98 GLY A N 1
ATOM 798 C CA . GLY A 1 98 ? -7.781 -1.876 6.086 1.00 93.50 98 GLY A CA 1
ATOM 799 C C . GLY A 1 98 ? -7.524 -1.198 7.436 1.00 93.50 98 GLY A C 1
ATOM 800 O O . GLY A 1 98 ? -6.378 -1.146 7.879 1.00 93.50 98 GLY A O 1
ATOM 801 N N . LEU A 1 99 ? -8.569 -0.720 8.129 1.00 95.25 99 LEU A N 1
ATOM 802 C CA . LEU A 1 99 ? -8.403 -0.136 9.465 1.00 95.25 99 LEU A CA 1
ATOM 803 C C . LEU A 1 99 ? -7.986 -1.209 10.475 1.00 95.25 99 LEU A C 1
ATOM 805 O O . LEU A 1 99 ? -7.081 -0.969 11.265 1.00 95.25 99 LEU A O 1
ATOM 809 N N . THR A 1 100 ? -8.605 -2.391 10.440 1.00 95.81 100 THR A N 1
ATOM 810 C CA . THR A 1 100 ? -8.229 -3.506 11.319 1.00 95.81 100 THR A CA 1
ATOM 811 C C . THR A 1 100 ? -6.761 -3.895 11.137 1.00 95.81 100 THR A C 1
ATOM 813 O O . THR A 1 100 ? -6.062 -4.069 12.133 1.00 95.81 100 THR A O 1
ATOM 816 N N . ARG A 1 101 ? -6.270 -3.968 9.889 1.00 96.00 101 ARG A N 1
ATOM 817 C CA . ARG A 1 101 ? -4.844 -4.212 9.602 1.00 96.00 101 ARG A CA 1
ATOM 818 C C . ARG A 1 101 ? -3.957 -3.103 10.173 1.00 96.00 101 ARG A C 1
ATOM 820 O O . ARG A 1 101 ? -2.999 -3.397 10.880 1.00 96.00 101 ARG A O 1
ATOM 827 N N . PHE A 1 102 ? -4.321 -1.842 9.942 1.00 96.81 102 PHE A N 1
ATOM 828 C CA . PHE A 1 102 ? -3.555 -0.700 10.442 1.00 96.81 102 PHE A CA 1
ATOM 829 C C . PHE A 1 102 ? -3.467 -0.663 11.974 1.00 96.81 102 PHE A C 1
ATOM 831 O O . PHE A 1 102 ? -2.391 -0.436 12.509 1.00 96.81 102 PHE A O 1
ATOM 838 N N . LEU A 1 103 ? -4.565 -0.937 12.686 1.00 97.12 103 LEU A N 1
ATOM 839 C CA . LEU A 1 103 ? -4.576 -0.982 14.155 1.00 97.12 103 LEU A CA 1
ATOM 840 C C . LEU A 1 103 ? -3.677 -2.095 14.714 1.00 97.12 103 LEU A C 1
ATOM 842 O O . LEU A 1 103 ? -3.079 -1.935 15.776 1.00 97.12 103 LEU A O 1
ATOM 846 N N . ALA A 1 104 ? -3.568 -3.224 14.010 1.00 97.31 104 ALA A N 1
ATOM 847 C CA . ALA A 1 104 ? -2.645 -4.286 14.396 1.00 97.31 104 ALA A CA 1
ATOM 848 C C . ALA A 1 104 ? -1.180 -3.839 14.254 1.00 97.31 104 ALA A C 1
ATOM 850 O O . ALA A 1 104 ? -0.374 -4.126 15.135 1.00 97.31 104 ALA A O 1
ATOM 851 N N . TRP A 1 105 ? -0.852 -3.102 13.187 1.00 97.56 105 TRP A N 1
ATOM 852 C CA . TRP A 1 105 ? 0.477 -2.511 12.993 1.00 97.56 105 TRP A CA 1
ATOM 853 C C . TRP A 1 105 ? 0.778 -1.399 13.992 1.00 97.56 105 TRP A C 1
ATOM 855 O O . TRP A 1 105 ? 1.886 -1.350 14.504 1.00 97.56 105 TRP A O 1
ATOM 865 N N . GLU A 1 106 ? -0.208 -0.566 14.328 1.00 96.44 106 GLU A N 1
ATOM 866 C CA . GLU A 1 106 ? -0.083 0.469 15.359 1.00 96.44 106 GLU A CA 1
ATOM 867 C C . GLU A 1 106 ? 0.367 -0.143 16.690 1.00 96.44 106 GLU A C 1
ATOM 869 O O . GLU A 1 106 ? 1.321 0.334 17.281 1.00 96.44 106 GLU A O 1
ATOM 874 N N . LYS A 1 107 ? -0.232 -1.267 17.106 1.00 97.06 107 LYS A N 1
ATOM 875 C CA . LYS A 1 107 ? 0.180 -1.998 18.316 1.00 97.06 107 LYS A CA 1
ATOM 876 C C . LYS A 1 107 ? 1.572 -2.643 18.209 1.00 97.06 107 LYS A C 1
ATOM 878 O O . LYS A 1 107 ? 2.179 -2.955 19.229 1.00 97.06 107 LYS A O 1
ATOM 883 N N . ALA A 1 108 ? 2.020 -2.964 16.998 1.00 96.25 108 ALA A N 1
ATOM 884 C CA . ALA A 1 108 ? 3.270 -3.685 16.771 1.00 96.25 108 ALA A CA 1
ATOM 885 C C . ALA A 1 108 ? 4.477 -2.754 16.583 1.00 96.25 108 ALA A C 1
ATOM 887 O O . ALA A 1 108 ? 5.597 -3.156 16.891 1.00 96.25 108 ALA A O 1
ATOM 888 N N . PHE A 1 109 ? 4.260 -1.554 16.041 1.00 96.25 109 PHE A N 1
ATOM 889 C CA . PHE A 1 109 ? 5.318 -0.635 15.617 1.00 96.25 109 PHE A CA 1
ATOM 890 C C . PHE A 1 109 ? 5.353 0.690 16.395 1.00 96.25 109 PHE A C 1
ATOM 892 O O . PHE A 1 109 ? 6.311 1.439 16.208 1.00 96.25 109 PHE A O 1
ATOM 899 N N . LEU A 1 110 ? 4.360 0.974 17.249 1.00 92.50 110 LEU A N 1
ATOM 900 C CA . LEU A 1 110 ? 4.341 2.096 18.202 1.00 92.50 110 LEU A CA 1
ATOM 901 C C . LEU A 1 110 ? 4.231 1.580 19.641 1.00 92.50 110 LEU A C 1
ATOM 903 O O . LEU A 1 110 ? 4.831 2.231 20.524 1.00 92.50 110 LEU A O 1
#

Foldseek 3Di:
DDPDPDDPLQQQQVVLVVCVVVVNNVVSLLSQALPQQGAALCLCVVVVPPYDNHGRHQDDPVSRVNSLVVLQADPPCRVHGDDPVRSLVVNPVSHVVSSVSNVVVVVVPD

pLDDT: mean 94.71, std 4.97, range [63.62, 98.62]

Secondary structure (DSSP, 8-state):
----SS-GGGHHHHHHHHHHHTT-HHHHHHHHH-SBTBB-HHHHHHTT-SS-SS-B---SHHHHHHHHHHTT--SS-SS-PPPHHHHHHHHHTT-SHHHHHHHHHHHHH-

Organism: NCBI:txid433724